Protein AF-A0A8B6BIN9-F1 (afdb_monomer_lite)

Organism: Mytilus galloprovincialis (NCBI:txid29158)

Structure (mmCIF, N/CA/C/O backbone):
data_AF-A0A8B6BIN9-F1
#
_entry.id   AF-A0A8B6BIN9-F1
#
loop_
_atom_site.group_PDB
_atom_site.id
_atom_site.type_symbol
_atom_site.label_atom_id
_atom_site.label_alt_id
_atom_site.label_comp_id
_atom_site.label_asym_id
_atom_site.label_entity_id
_atom_site.label_seq_id
_atom_site.pdbx_PDB_ins_code
_atom_site.Cartn_x
_atom_site.Cartn_y
_atom_site.Cartn_z
_atom_site.occupancy
_atom_site.B_iso_or_equiv
_atom_site.auth_seq_id
_atom_site.auth_comp_id
_atom_site.auth_asym_id
_atom_site.auth_atom_id
_atom_site.pdbx_PDB_model_num
ATOM 1 N N . ALA A 1 1 ? 16.397 6.325 -15.837 1.00 53.78 1 ALA A N 1
ATOM 2 C CA . ALA A 1 1 ? 16.167 4.995 -16.445 1.00 53.78 1 ALA A CA 1
ATOM 3 C C . ALA A 1 1 ? 15.397 5.113 -17.758 1.00 53.78 1 ALA A C 1
ATOM 5 O O . ALA A 1 1 ? 15.914 4.658 -18.762 1.00 53.78 1 ALA A O 1
ATOM 6 N N . MET A 1 2 ? 14.227 5.767 -17.780 1.00 57.22 2 MET A N 1
ATOM 7 C CA . MET A 1 2 ? 13.447 5.995 -19.013 1.00 57.22 2 MET A CA 1
ATOM 8 C C . MET A 1 2 ? 14.245 6.764 -20.081 1.00 57.22 2 MET A C 1
ATOM 10 O O . MET A 1 2 ? 14.419 6.259 -21.183 1.00 57.22 2 MET A O 1
ATOM 14 N N . ASN A 1 3 ? 14.891 7.867 -19.686 1.00 61.16 3 ASN A N 1
ATOM 15 C CA . ASN A 1 3 ? 15.746 8.671 -20.572 1.00 61.16 3 ASN A CA 1
ATOM 16 C C . ASN A 1 3 ? 16.951 7.905 -21.154 1.00 61.16 3 ASN A C 1
ATOM 18 O O . ASN A 1 3 ? 17.507 8.333 -22.151 1.00 61.16 3 ASN A O 1
ATOM 22 N N . ILE A 1 4 ? 17.366 6.781 -20.551 1.00 65.50 4 ILE A N 1
ATOM 23 C CA . ILE A 1 4 ? 18.471 5.956 -21.077 1.00 65.50 4 ILE A CA 1
ATOM 24 C C . ILE A 1 4 ? 17.974 5.102 -22.252 1.00 65.50 4 ILE A C 1
ATOM 26 O O . ILE A 1 4 ? 18.701 4.899 -23.209 1.00 65.50 4 ILE A O 1
ATOM 30 N N . ILE A 1 5 ? 16.729 4.619 -22.208 1.00 67.31 5 ILE A N 1
ATOM 31 C CA . ILE A 1 5 ? 16.134 3.810 -23.287 1.00 67.31 5 ILE A CA 1
ATOM 32 C C . ILE A 1 5 ? 15.757 4.695 -24.482 1.00 67.31 5 ILE A C 1
ATOM 34 O O . ILE A 1 5 ? 15.842 4.257 -25.629 1.00 67.31 5 ILE A O 1
ATOM 38 N N . GLU A 1 6 ? 15.327 5.930 -24.214 1.00 71.12 6 GLU A N 1
ATOM 39 C CA . GLU A 1 6 ? 14.950 6.894 -25.253 1.00 71.12 6 GLU A CA 1
ATOM 40 C C . GLU A 1 6 ? 16.144 7.316 -26.119 1.00 71.12 6 GLU A C 1
ATOM 42 O O . GLU A 1 6 ? 15.999 7.384 -27.341 1.00 71.12 6 GLU A O 1
ATOM 47 N N . ASP A 1 7 ? 17.318 7.503 -25.509 1.00 79.31 7 ASP A N 1
ATOM 48 C CA . ASP A 1 7 ? 18.549 7.916 -26.200 1.00 79.31 7 ASP A CA 1
ATOM 49 C C . ASP A 1 7 ? 19.290 6.755 -26.899 1.00 79.31 7 ASP A C 1
ATOM 51 O O . ASP A 1 7 ? 20.208 6.972 -27.690 1.00 79.31 7 ASP A O 1
ATOM 55 N N . GLU A 1 8 ? 18.897 5.500 -26.653 1.00 81.00 8 GLU A N 1
ATOM 56 C CA . GLU A 1 8 ? 19.578 4.335 -27.224 1.00 81.00 8 GLU A CA 1
ATOM 57 C C . GLU A 1 8 ? 19.262 4.136 -28.726 1.00 81.00 8 GLU A C 1
ATOM 59 O O . GLU A 1 8 ? 18.097 4.213 -29.162 1.00 81.00 8 GLU A O 1
ATOM 64 N N . PRO A 1 9 ? 20.275 3.805 -29.555 1.00 82.88 9 PRO A N 1
ATOM 65 C CA . PRO A 1 9 ? 20.099 3.591 -30.988 1.00 82.88 9 PRO A CA 1
ATOM 66 C C . PRO A 1 9 ? 19.091 2.473 -31.292 1.00 82.88 9 PRO A C 1
ATOM 68 O O . PRO A 1 9 ? 19.007 1.465 -30.596 1.00 82.88 9 PRO A O 1
ATOM 71 N N . LEU A 1 10 ? 18.321 2.621 -32.379 1.00 76.81 10 LEU A N 1
ATOM 72 C CA . LEU A 1 10 ? 17.164 1.760 -32.695 1.00 76.81 10 LEU A CA 1
ATOM 73 C C . LEU A 1 10 ? 17.455 0.253 -32.805 1.00 76.81 10 LEU A C 1
ATOM 75 O O . LEU A 1 10 ? 16.543 -0.549 -32.640 1.00 76.81 10 LEU A O 1
ATOM 79 N N . LYS A 1 11 ? 18.703 -0.130 -33.087 1.00 82.25 11 LYS A N 1
ATOM 80 C CA . LYS A 1 11 ? 19.146 -1.531 -33.191 1.00 82.25 11 LYS A CA 1
ATOM 81 C C . LYS A 1 11 ? 19.835 -2.047 -31.924 1.00 82.25 11 LYS A C 1
ATOM 83 O O . LYS A 1 11 ? 20.380 -3.147 -31.934 1.00 82.25 11 LYS A O 1
ATOM 88 N N . SER A 1 12 ? 19.843 -1.253 -30.858 1.00 80.12 12 SER A N 1
ATOM 89 C CA . SER A 1 12 ? 20.423 -1.638 -29.581 1.00 80.12 12 SER A CA 1
ATOM 90 C C . SER A 1 12 ? 19.609 -2.771 -28.947 1.00 80.12 12 SER A C 1
ATOM 92 O O . SER A 1 12 ? 18.379 -2.670 -28.876 1.00 80.12 12 SER A O 1
ATOM 94 N N . PRO A 1 13 ? 20.260 -3.825 -28.425 1.00 76.00 13 PRO A N 1
ATOM 95 C CA . PRO A 1 13 ? 19.584 -4.851 -27.638 1.00 76.00 13 PRO A CA 1
ATOM 96 C C . PRO A 1 13 ? 18.956 -4.289 -26.351 1.00 76.00 13 PRO A C 1
ATOM 98 O O . PRO A 1 13 ? 18.105 -4.949 -25.771 1.00 76.00 13 PRO A O 1
ATOM 101 N N . LEU A 1 14 ? 19.313 -3.071 -25.914 1.00 70.75 14 LEU A N 1
ATOM 102 C CA . LEU A 1 14 ? 18.663 -2.391 -24.786 1.00 70.75 14 LEU A CA 1
ATOM 103 C C . LEU A 1 14 ? 17.255 -1.887 -25.126 1.00 70.75 14 LEU A C 1
ATOM 105 O O . LEU A 1 14 ? 16.413 -1.796 -24.238 1.00 70.75 14 LEU A O 1
ATOM 109 N N . LYS A 1 15 ? 16.960 -1.606 -26.401 1.00 74.12 15 LYS A N 1
ATOM 110 C CA . LYS A 1 15 ? 15.656 -1.071 -26.825 1.00 74.12 15 LYS A CA 1
ATOM 111 C C . LYS A 1 15 ? 14.540 -2.121 -26.799 1.00 74.12 15 LYS A C 1
ATOM 113 O O . LYS A 1 15 ? 13.366 -1.770 -26.727 1.00 74.12 15 LYS A O 1
ATOM 118 N N . SER A 1 16 ? 14.900 -3.407 -26.821 1.00 72.56 16 SER A N 1
ATOM 119 C CA . SER A 1 16 ? 13.975 -4.529 -26.616 1.00 72.56 16 SER A CA 1
ATOM 120 C C . SER A 1 16 ? 13.792 -4.904 -25.139 1.00 72.56 16 SER A C 1
ATOM 122 O O . SER A 1 16 ? 12.941 -5.736 -24.821 1.00 72.56 16 SER A O 1
ATOM 124 N N . VAL A 1 17 ? 14.546 -4.289 -24.219 1.00 70.75 17 VAL A N 1
ATOM 125 C CA . VAL A 1 17 ? 14.411 -4.524 -22.779 1.00 70.75 17 VAL A CA 1
ATOM 126 C C . VAL A 1 17 ? 13.305 -3.634 -22.213 1.00 70.75 17 VAL A C 1
ATOM 128 O O . VAL A 1 17 ? 13.465 -2.426 -22.051 1.00 70.75 17 VAL A O 1
ATOM 131 N N . ILE A 1 18 ? 12.179 -4.243 -21.833 1.00 65.81 18 ILE A N 1
ATOM 132 C CA . ILE A 1 18 ? 11.130 -3.558 -21.067 1.00 65.81 18 ILE A CA 1
ATOM 133 C C . ILE A 1 18 ? 11.591 -3.452 -19.608 1.00 65.81 18 ILE A C 1
ATOM 135 O O . ILE A 1 18 ? 11.440 -4.376 -18.806 1.00 65.81 18 ILE A O 1
ATOM 139 N N . LEU A 1 19 ? 12.159 -2.303 -19.248 1.00 58.69 19 LEU A N 1
ATOM 140 C CA . LEU A 1 19 ? 12.570 -1.976 -17.881 1.00 58.69 19 LEU A CA 1
ATOM 141 C C . LEU A 1 19 ? 11.335 -1.756 -16.984 1.00 58.69 19 LEU A C 1
ATOM 143 O O . LEU A 1 19 ? 10.881 -0.636 -16.767 1.00 58.69 19 LEU A O 1
ATOM 147 N N . ARG A 1 20 ? 10.797 -2.838 -16.407 1.00 61.06 20 ARG A N 1
ATOM 148 C CA . ARG A 1 20 ? 9.700 -2.769 -15.413 1.00 61.06 20 ARG A CA 1
ATOM 149 C C . ARG A 1 20 ? 10.159 -2.315 -14.017 1.00 61.06 20 ARG A C 1
ATOM 151 O O . ARG A 1 20 ? 9.319 -2.072 -13.155 1.00 61.06 20 ARG A O 1
ATOM 158 N N . LEU A 1 21 ? 11.470 -2.162 -13.795 1.00 55.28 21 LEU A N 1
ATOM 159 C CA . LEU A 1 21 ? 12.051 -1.721 -12.515 1.00 55.28 21 LEU A CA 1
ATOM 160 C C . LEU A 1 21 ? 11.591 -0.315 -12.105 1.00 55.28 21 LEU A C 1
ATOM 162 O O . LEU A 1 21 ? 11.259 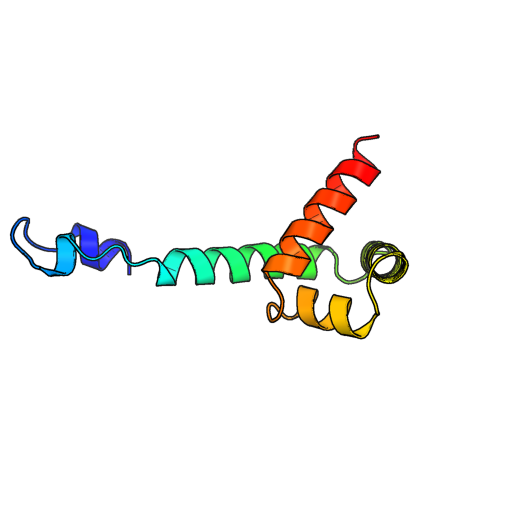-0.100 -10.942 1.00 55.28 21 LEU A O 1
ATOM 166 N N . GLY A 1 22 ? 11.522 0.622 -13.056 1.00 59.47 22 GLY A N 1
ATOM 167 C CA . GLY A 1 22 ? 11.072 1.989 -12.774 1.00 59.47 22 GLY A CA 1
ATOM 168 C C . GLY A 1 22 ? 9.591 2.059 -12.398 1.00 59.47 22 GLY A C 1
ATOM 169 O O . GLY A 1 22 ? 9.231 2.808 -11.497 1.00 59.47 22 GLY A O 1
ATOM 170 N N . GLY A 1 23 ? 8.749 1.238 -13.034 1.00 63.06 23 GLY A N 1
ATOM 171 C CA . GLY A 1 23 ? 7.311 1.191 -12.756 1.00 63.06 23 GLY A CA 1
ATOM 172 C C . GLY A 1 23 ? 7.011 0.715 -11.338 1.00 63.06 23 GLY A C 1
ATOM 173 O O . GLY A 1 23 ? 6.255 1.365 -10.626 1.00 63.06 23 GLY A O 1
ATOM 174 N N . PHE A 1 24 ? 7.676 -0.356 -10.892 1.00 68.94 24 PHE A N 1
ATOM 175 C CA . PHE A 1 24 ? 7.477 -0.857 -9.533 1.00 68.94 24 PHE A CA 1
ATOM 176 C C . PHE A 1 24 ? 7.934 0.171 -8.497 1.00 68.94 24 PHE A C 1
ATOM 178 O O . PHE A 1 24 ? 7.220 0.433 -7.539 1.00 68.94 24 PHE A O 1
ATOM 185 N N . GLN A 1 25 ? 9.080 0.824 -8.714 1.00 76.06 25 GLN A N 1
ATOM 186 C CA . GLN A 1 25 ? 9.593 1.855 -7.809 1.00 76.06 25 GLN A CA 1
ATOM 187 C C . GLN A 1 25 ? 8.707 3.114 -7.775 1.00 76.06 25 GLN A C 1
ATOM 189 O O . GLN A 1 25 ? 8.526 3.699 -6.704 1.00 76.06 25 GLN A O 1
ATOM 194 N N . LEU A 1 26 ? 8.115 3.498 -8.911 1.00 79.56 26 LEU A N 1
ATOM 195 C CA . LEU A 1 26 ? 7.111 4.561 -8.997 1.00 79.56 26 LEU A CA 1
ATOM 196 C C . LEU A 1 26 ? 5.860 4.193 -8.189 1.00 79.56 26 LEU A C 1
ATOM 198 O O . LEU A 1 26 ? 5.399 4.996 -7.384 1.00 79.56 26 LEU A O 1
ATOM 202 N N . GLU A 1 27 ? 5.364 2.964 -8.339 1.00 78.75 27 GLU A N 1
ATOM 203 C CA . GLU A 1 27 ? 4.209 2.446 -7.601 1.00 78.75 27 GLU A CA 1
ATOM 204 C C . GLU A 1 27 ? 4.469 2.421 -6.086 1.00 78.75 27 GLU A C 1
ATOM 206 O O . GLU A 1 27 ? 3.650 2.924 -5.316 1.00 78.75 27 GLU A O 1
ATOM 211 N N . MET A 1 28 ? 5.644 1.951 -5.637 1.00 81.31 28 MET A N 1
ATOM 212 C CA . MET A 1 28 ? 6.013 2.007 -4.211 1.00 81.31 28 MET A CA 1
ATOM 213 C C . MET A 1 28 ? 6.056 3.447 -3.695 1.00 81.31 28 MET A C 1
ATOM 215 O O . MET A 1 28 ? 5.659 3.713 -2.562 1.00 81.31 28 MET A O 1
ATOM 219 N N . SER A 1 29 ? 6.567 4.375 -4.508 1.00 83.50 29 SER A N 1
ATOM 220 C CA . SER A 1 29 ? 6.692 5.786 -4.135 1.00 83.50 29 SER A CA 1
ATOM 221 C C . SER A 1 29 ? 5.322 6.451 -4.032 1.00 83.50 29 SER A C 1
ATOM 223 O O . SER A 1 29 ? 5.063 7.153 -3.059 1.00 83.50 29 SER A O 1
ATOM 225 N N . PHE A 1 30 ? 4.430 6.168 -4.982 1.00 84.12 30 PHE A N 1
ATOM 226 C CA . PHE A 1 30 ? 3.062 6.674 -5.011 1.00 84.12 30 PHE A CA 1
ATOM 227 C C . PHE A 1 30 ? 2.239 6.173 -3.818 1.00 84.12 30 PHE A C 1
ATOM 229 O O . PHE A 1 30 ? 1.706 6.978 -3.057 1.00 84.12 30 PHE A O 1
ATOM 236 N N . VAL A 1 31 ? 2.220 4.855 -3.585 1.00 85.38 31 VAL A N 1
ATOM 237 C CA . VAL A 1 31 ? 1.528 4.245 -2.434 1.00 85.38 31 VAL A CA 1
ATOM 238 C C . VAL A 1 31 ? 2.103 4.749 -1.108 1.00 85.38 31 VAL A C 1
ATOM 240 O O . VAL A 1 31 ? 1.359 5.024 -0.167 1.00 85.38 31 VAL A O 1
ATOM 243 N N . GLY A 1 32 ? 3.426 4.917 -1.028 1.00 84.38 32 GLY A N 1
ATOM 244 C CA . GLY A 1 32 ? 4.069 5.503 0.147 1.00 84.38 32 GLY A CA 1
ATOM 245 C C . GLY A 1 32 ? 3.680 6.962 0.384 1.00 84.38 32 GLY A C 1
ATOM 246 O O . GLY A 1 32 ? 3.501 7.351 1.531 1.00 84.38 32 GLY A O 1
ATOM 247 N N . GLY A 1 33 ? 3.518 7.757 -0.677 1.00 86.44 33 GLY A N 1
ATOM 248 C CA . GLY A 1 33 ? 3.052 9.142 -0.581 1.00 86.44 33 GLY A CA 1
ATOM 249 C C . GLY A 1 33 ? 1.618 9.240 -0.063 1.00 86.44 33 GLY A C 1
ATOM 250 O O . GLY A 1 33 ? 1.353 10.030 0.837 1.00 86.44 33 GLY A O 1
ATOM 251 N N . ILE A 1 34 ? 0.717 8.387 -0.563 1.00 84.88 34 ILE A N 1
ATOM 252 C CA . ILE A 1 34 ? -0.661 8.291 -0.058 1.00 84.88 34 ILE A CA 1
ATOM 253 C C . ILE A 1 34 ? -0.660 7.879 1.417 1.00 84.88 34 ILE A C 1
ATOM 255 O O . ILE A 1 34 ? -1.300 8.527 2.236 1.00 84.88 34 ILE A O 1
ATOM 259 N N . SER A 1 35 ? 0.105 6.842 1.767 1.00 83.38 35 SER A N 1
ATOM 260 C CA . SER A 1 35 ? 0.205 6.359 3.151 1.00 83.38 35 SER A CA 1
ATOM 261 C C . SER A 1 35 ? 0.730 7.433 4.107 1.00 83.38 35 SER A C 1
ATOM 263 O O . SER A 1 35 ? 0.261 7.519 5.233 1.00 83.38 35 SER A O 1
ATOM 265 N N . HIS A 1 36 ? 1.676 8.261 3.656 1.00 86.31 36 HIS A N 1
ATOM 266 C CA . HIS A 1 36 ? 2.194 9.382 4.438 1.00 86.31 36 HIS A CA 1
ATOM 267 C C . HIS A 1 36 ? 1.178 10.524 4.569 1.00 86.31 36 HIS A C 1
ATOM 269 O O . HIS A 1 36 ? 1.062 11.124 5.628 1.00 86.31 36 HIS A O 1
ATOM 275 N N . LEU A 1 37 ? 0.396 10.808 3.524 1.00 86.56 37 LEU A N 1
ATOM 276 C CA . LEU A 1 37 ? -0.686 11.796 3.597 1.00 86.56 37 LEU A CA 1
ATOM 277 C C . LEU A 1 37 ? -1.807 11.351 4.547 1.00 86.56 37 LEU A C 1
ATOM 279 O O . LEU A 1 37 ? -2.436 12.177 5.199 1.00 86.56 37 LEU A O 1
ATOM 283 N N . MET A 1 38 ? -2.043 10.043 4.630 1.00 82.56 38 MET A N 1
ATOM 284 C CA . MET A 1 38 ? -3.003 9.432 5.550 1.00 82.56 38 MET A CA 1
ATOM 285 C C . MET A 1 38 ? -2.458 9.276 6.978 1.00 82.56 38 MET A C 1
ATOM 287 O O . MET A 1 38 ? -3.198 8.856 7.871 1.00 82.56 38 MET A O 1
ATOM 291 N N . GLU A 1 39 ? -1.184 9.582 7.218 1.00 82.44 39 GLU A N 1
ATOM 292 C CA . GLU A 1 39 ? -0.566 9.470 8.535 1.00 82.44 39 GLU A CA 1
ATOM 293 C C . GLU A 1 39 ? -1.224 10.454 9.514 1.00 82.44 39 GLU A C 1
ATOM 295 O O . GLU A 1 39 ? -1.364 11.642 9.230 1.00 82.44 39 GLU A O 1
ATOM 300 N N . GLY A 1 40 ? -1.683 9.949 10.662 1.00 78.94 40 GLY A N 1
ATOM 301 C CA . GLY A 1 40 ? -2.450 10.736 11.635 1.00 78.94 40 GLY A CA 1
ATOM 302 C C . GLY A 1 40 ? -3.953 10.836 11.349 1.00 78.94 40 GLY A C 1
ATOM 303 O O . GLY A 1 40 ? -4.661 11.498 12.102 1.00 78.94 40 GLY A O 1
ATOM 304 N N . SER A 1 41 ? -4.453 10.171 10.303 1.00 83.69 41 SER A N 1
ATOM 305 C CA . SER A 1 41 ? -5.891 9.973 10.095 1.00 83.69 41 SER A CA 1
ATOM 306 C C . SER A 1 41 ? -6.387 8.668 10.724 1.00 83.69 41 SER A C 1
ATOM 308 O O . SER A 1 41 ? -5.648 7.684 10.824 1.00 83.69 41 SER A O 1
ATOM 310 N N . GLU A 1 42 ? -7.684 8.623 11.031 1.00 87.06 42 GLU A N 1
ATOM 311 C CA . GLU A 1 42 ? -8.403 7.418 11.483 1.00 87.06 42 GLU A CA 1
ATOM 312 C C . GLU A 1 42 ? -8.486 6.335 10.387 1.00 87.06 42 GLU A C 1
ATOM 314 O O . GLU A 1 42 ? -8.952 5.221 10.617 1.00 87.06 42 GLU A O 1
ATOM 319 N N . ILE A 1 43 ? -7.998 6.609 9.169 1.00 86.06 43 ILE A N 1
ATOM 320 C CA . ILE A 1 43 ? -8.028 5.628 8.081 1.00 86.06 43 ILE A CA 1
ATOM 321 C C . ILE A 1 43 ? -7.089 4.450 8.372 1.00 86.06 43 ILE A C 1
ATOM 323 O O . ILE A 1 43 ? -7.347 3.329 7.934 1.00 86.06 43 ILE A O 1
ATOM 327 N N . THR A 1 44 ? -6.020 4.671 9.142 1.00 85.88 44 THR A N 1
ATOM 328 C CA . THR A 1 44 ? -5.151 3.572 9.589 1.00 85.88 44 THR A CA 1
ATOM 329 C C . THR A 1 44 ? -5.930 2.611 10.485 1.00 85.88 44 THR A C 1
ATOM 331 O O . THR A 1 44 ? -5.879 1.405 10.268 1.00 85.88 44 THR A O 1
ATOM 334 N N . GLU A 1 45 ? -6.733 3.142 11.407 1.00 87.94 45 GLU A N 1
ATOM 335 C CA . GLU A 1 45 ? -7.592 2.361 12.305 1.00 87.94 45 GLU A CA 1
ATOM 336 C C . GLU A 1 45 ? -8.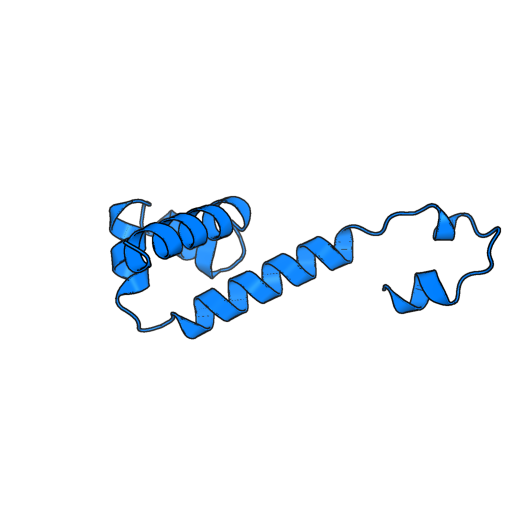694 1.637 11.519 1.00 87.94 45 GLU A C 1
ATOM 338 O O . GLU A 1 45 ? -8.958 0.457 11.749 1.00 87.94 45 GLU A O 1
ATOM 343 N N . LEU A 1 46 ? -9.276 2.295 10.509 1.00 88.94 46 LEU A N 1
ATOM 344 C CA . LEU A 1 46 ? -10.238 1.667 9.602 1.00 88.94 46 LEU A CA 1
ATOM 345 C C . LEU A 1 46 ? -9.611 0.490 8.841 1.00 88.94 46 LEU A C 1
ATOM 347 O O . LEU A 1 46 ? -10.227 -0.569 8.723 1.00 88.94 46 LEU A O 1
ATOM 351 N N . LEU A 1 47 ? -8.375 0.631 8.360 1.00 88.75 47 LEU A N 1
ATOM 352 C CA . LEU A 1 47 ? -7.651 -0.468 7.718 1.00 88.75 47 LEU A CA 1
ATOM 353 C C . LEU A 1 47 ? -7.348 -1.612 8.690 1.00 88.75 47 LEU A C 1
ATOM 355 O O . LEU A 1 47 ? -7.387 -2.773 8.276 1.00 88.75 47 LEU A O 1
ATOM 359 N N . GLU A 1 48 ? -7.100 -1.308 9.963 1.00 91.50 48 GLU A N 1
ATOM 360 C CA . GLU A 1 48 ? -6.882 -2.303 11.018 1.00 91.50 48 GLU A CA 1
ATOM 361 C C . GLU A 1 48 ? -8.144 -3.109 11.372 1.00 91.50 48 GLU A C 1
ATOM 363 O O . GLU A 1 48 ? -8.039 -4.204 11.926 1.00 91.50 48 GLU A O 1
ATOM 368 N N . THR A 1 49 ? -9.341 -2.644 10.990 1.00 91.81 49 THR A N 1
ATOM 369 C CA . THR A 1 49 ? -10.573 -3.447 11.137 1.00 91.81 49 THR A CA 1
ATOM 370 C C . THR A 1 49 ? -10.642 -4.627 10.161 1.00 91.81 49 THR A C 1
ATOM 372 O O . THR A 1 49 ? -11.278 -5.640 10.455 1.00 91.81 49 THR A O 1
ATOM 375 N N . VAL A 1 50 ? -9.980 -4.519 9.003 1.00 92.19 50 VAL A N 1
ATOM 376 C CA . VAL A 1 50 ? -9.993 -5.537 7.934 1.00 92.19 50 VAL A CA 1
ATOM 377 C C . VAL A 1 50 ? -8.675 -6.311 7.878 1.00 92.19 50 VAL A C 1
ATOM 379 O O . VAL A 1 50 ? -8.652 -7.500 7.550 1.00 92.19 50 VAL A O 1
ATOM 382 N N . TYR A 1 51 ? -7.564 -5.651 8.197 1.00 90.94 51 TYR A N 1
ATOM 383 C CA . TYR A 1 51 ? -6.222 -6.219 8.165 1.00 90.94 51 TYR A CA 1
ATOM 384 C C . TYR A 1 51 ? -5.603 -6.230 9.559 1.00 90.94 51 TYR A C 1
ATOM 386 O O . TYR A 1 51 ? -5.791 -5.315 10.343 1.00 90.94 51 TYR A O 1
ATOM 394 N N . ALA A 1 52 ? -4.777 -7.235 9.856 1.00 93.62 52 ALA A N 1
ATOM 395 C CA . ALA A 1 52 ? -4.019 -7.236 11.106 1.00 93.62 52 ALA A CA 1
ATOM 396 C C . ALA A 1 52 ? -3.100 -5.992 11.198 1.00 93.62 52 ALA A C 1
ATOM 398 O O . ALA A 1 52 ? -2.484 -5.650 10.182 1.00 93.62 52 ALA A O 1
ATOM 399 N N . PRO A 1 53 ? -2.894 -5.388 12.386 1.00 89.38 53 PRO A N 1
ATOM 400 C CA . PRO A 1 53 ? -2.080 -4.174 12.552 1.00 89.38 53 PRO A CA 1
ATOM 401 C C . PRO A 1 53 ? -0.686 -4.272 11.921 1.00 89.38 53 PRO A C 1
ATOM 403 O O . PRO A 1 53 ? -0.269 -3.418 11.142 1.00 89.38 53 PRO A O 1
ATOM 406 N N . ASN A 1 54 ? -0.009 -5.408 12.117 1.00 90.44 54 ASN A N 1
ATOM 407 C CA . ASN A 1 54 ? 1.297 -5.673 11.503 1.00 90.44 54 ASN A CA 1
ATOM 408 C C . ASN A 1 54 ? 1.253 -5.632 9.964 1.00 90.44 54 ASN A C 1
ATOM 410 O O . ASN A 1 54 ? 2.210 -5.212 9.314 1.00 90.44 54 ASN A O 1
ATOM 414 N N . ALA A 1 55 ? 0.150 -6.080 9.358 1.00 89.62 55 ALA A N 1
ATOM 415 C CA . ALA A 1 55 ? -0.030 -6.017 7.913 1.00 89.62 55 ALA A CA 1
ATOM 4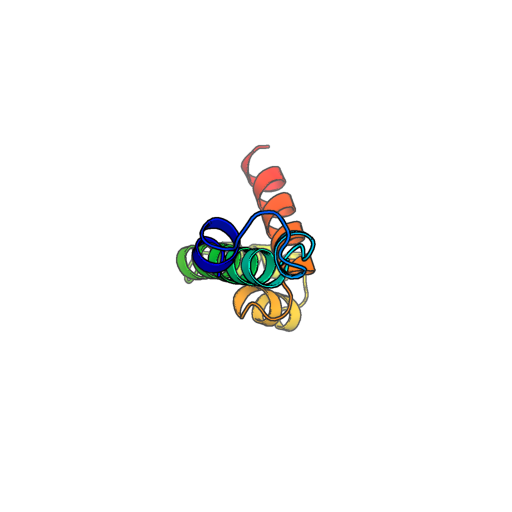16 C C . ALA A 1 55 ? -0.223 -4.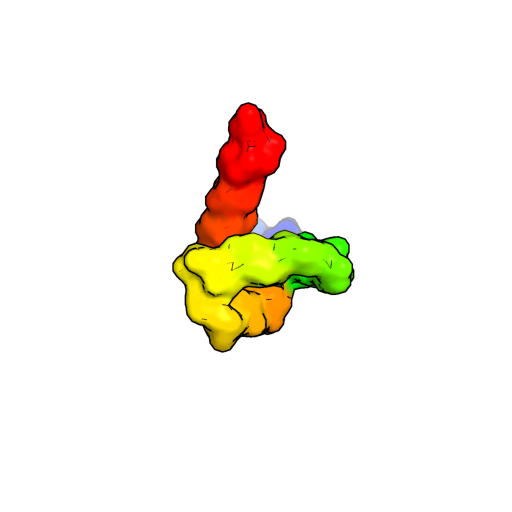570 7.439 1.00 89.62 55 ALA A C 1
ATOM 418 O O . ALA A 1 55 ? 0.376 -4.202 6.427 1.00 89.62 55 ALA A O 1
ATOM 419 N N . VAL A 1 56 ? -0.969 -3.752 8.188 1.00 88.56 56 VAL A N 1
ATOM 420 C CA . VAL A 1 56 ? -1.144 -2.317 7.912 1.00 88.56 56 VAL A CA 1
ATOM 421 C C . VAL A 1 56 ? 0.201 -1.589 7.993 1.00 88.56 56 VAL A C 1
ATOM 423 O O . VAL A 1 56 ? 0.576 -0.901 7.046 1.00 88.56 56 VAL A O 1
ATOM 426 N N . THR A 1 57 ? 1.021 -1.857 9.015 1.00 89.00 57 THR A N 1
ATOM 427 C CA . THR A 1 57 ? 2.392 -1.312 9.114 1.00 89.00 57 THR A CA 1
ATOM 428 C C . THR A 1 57 ? 3.279 -1.716 7.925 1.00 89.00 57 THR A C 1
ATOM 430 O O . THR A 1 57 ? 4.101 -0.941 7.422 1.00 89.00 57 THR A O 1
ATOM 433 N N . HIS A 1 58 ? 3.145 -2.947 7.424 1.00 88.81 58 HIS A N 1
ATOM 434 C CA . HIS A 1 58 ? 3.885 -3.393 6.239 1.00 88.81 58 HIS A CA 1
ATOM 435 C C . HIS A 1 58 ? 3.379 -2.769 4.933 1.00 88.81 58 HIS A C 1
ATOM 437 O O . HIS A 1 58 ? 4.165 -2.574 4.000 1.00 88.81 58 HIS A O 1
ATOM 443 N N . MET A 1 59 ? 2.089 -2.452 4.860 1.00 8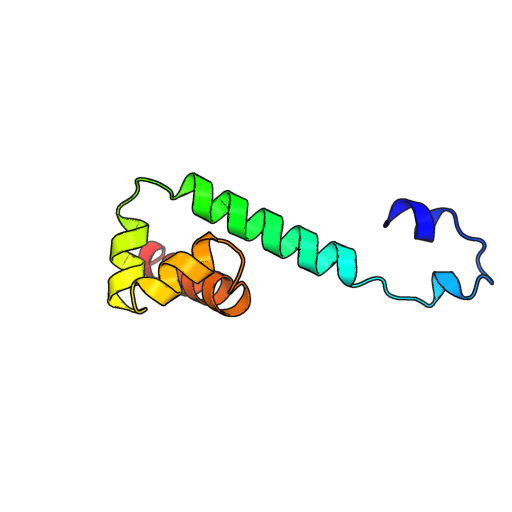8.25 59 MET A N 1
ATOM 444 C CA . MET A 1 59 ? 1.485 -1.745 3.735 1.00 88.25 59 MET A CA 1
ATOM 445 C C . MET A 1 59 ? 1.976 -0.296 3.673 1.00 88.25 59 MET A C 1
ATOM 447 O O . MET A 1 59 ? 2.470 0.114 2.623 1.00 88.25 59 MET A O 1
ATOM 451 N N . THR A 1 60 ? 1.958 0.426 4.797 1.00 80.69 60 THR A N 1
ATOM 452 C CA . THR A 1 60 ? 2.410 1.828 4.872 1.00 80.69 60 THR A CA 1
ATOM 453 C C . THR A 1 60 ? 3.925 1.975 4.709 1.00 80.69 60 THR A C 1
ATOM 455 O O . THR A 1 60 ? 4.402 2.917 4.082 1.00 80.69 60 THR A O 1
ATOM 458 N N . SER A 1 61 ? 4.715 0.992 5.160 1.00 82.88 61 SER A N 1
ATOM 459 C CA . SER A 1 61 ? 6.177 0.974 4.966 1.00 82.88 61 SER A CA 1
ATOM 460 C C . SER A 1 61 ? 6.638 0.546 3.564 1.00 82.88 61 SER A C 1
ATOM 462 O O . SER A 1 61 ? 7.834 0.323 3.359 1.00 82.88 61 SER A O 1
ATOM 464 N N . ARG A 1 62 ? 5.720 0.439 2.587 1.00 80.50 62 ARG A N 1
ATOM 465 C CA . ARG A 1 62 ? 5.989 0.040 1.187 1.00 80.50 62 ARG A CA 1
ATOM 466 C C . ARG A 1 62 ? 6.536 -1.383 1.019 1.00 80.50 62 ARG A C 1
ATOM 468 O O . ARG A 1 62 ? 7.024 -1.742 -0.047 1.00 80.50 62 ARG A O 1
ATOM 475 N N . LYS A 1 63 ? 6.436 -2.226 2.050 1.00 84.50 63 LYS A N 1
ATOM 476 C CA . LYS A 1 63 ? 6.906 -3.624 2.024 1.00 84.50 63 LYS A CA 1
ATOM 477 C C . LYS A 1 63 ? 5.832 -4.600 1.536 1.00 84.50 63 LYS A C 1
ATOM 479 O O . LYS A 1 63 ? 6.147 -5.737 1.200 1.00 84.50 63 LYS A O 1
ATOM 484 N N . ALA A 1 64 ? 4.571 -4.164 1.475 1.00 88.44 64 ALA A N 1
ATOM 485 C CA . ALA A 1 64 ? 3.430 -4.973 1.049 1.00 88.44 64 ALA A CA 1
ATOM 486 C C . ALA A 1 64 ? 2.517 -4.242 0.040 1.00 88.44 64 ALA A C 1
ATOM 488 O O . ALA A 1 64 ? 1.307 -4.157 0.245 1.00 88.44 64 ALA A O 1
ATOM 489 N N . ILE A 1 65 ? 3.081 -3.753 -1.072 1.00 85.56 65 ILE A N 1
ATOM 490 C CA . ILE A 1 65 ? 2.373 -2.954 -2.101 1.00 85.56 65 ILE A CA 1
ATOM 491 C C . 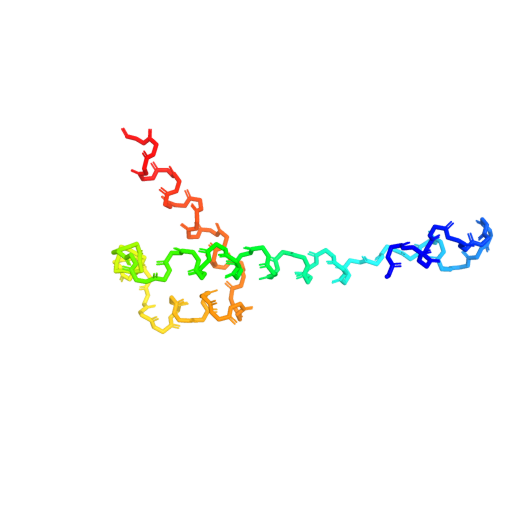ILE A 1 65 ? 1.090 -3.613 -2.610 1.00 85.56 65 ILE A C 1
ATOM 493 O O . ILE A 1 65 ? 0.043 -2.982 -2.608 1.00 85.56 65 ILE A O 1
ATOM 497 N N . ALA A 1 66 ? 1.115 -4.904 -2.952 1.00 87.88 66 ALA A N 1
ATOM 498 C CA . ALA A 1 66 ? -0.083 -5.588 -3.452 1.00 87.88 66 ALA A CA 1
ATOM 499 C C . ALA A 1 66 ? -1.237 -5.639 -2.429 1.00 87.88 66 ALA A C 1
ATOM 501 O O . ALA A 1 66 ? -2.400 -5.796 -2.802 1.00 87.88 66 ALA A O 1
ATOM 502 N N . ARG A 1 67 ? -0.938 -5.569 -1.125 1.00 89.50 67 ARG A N 1
ATOM 503 C CA . ARG A 1 67 ? -1.967 -5.436 -0.083 1.00 89.50 67 ARG A CA 1
ATOM 504 C C . ARG A 1 67 ? -2.393 -3.978 0.071 1.00 89.50 67 ARG A C 1
ATOM 506 O O . ARG A 1 67 ? -3.587 -3.726 0.131 1.00 89.50 67 ARG A O 1
ATOM 513 N N . ALA A 1 68 ? -1.444 -3.045 0.030 1.00 89.38 68 ALA A N 1
ATOM 514 C CA . ALA A 1 68 ? -1.710 -1.612 0.112 1.00 89.38 68 ALA A CA 1
ATOM 515 C C . ALA A 1 68 ? -2.634 -1.124 -1.016 1.00 89.38 68 ALA A C 1
ATOM 517 O O . ALA A 1 68 ? -3.632 -0.469 -0.750 1.00 89.38 68 ALA A O 1
ATOM 518 N N . VAL A 1 69 ? -2.381 -1.536 -2.261 1.00 89.19 69 VAL A N 1
ATOM 519 C CA . VAL A 1 69 ? -3.228 -1.196 -3.417 1.00 89.19 69 VAL A CA 1
ATOM 520 C C . VAL A 1 69 ? -4.657 -1.715 -3.235 1.00 89.19 69 VAL A C 1
ATOM 522 O O . VAL A 1 69 ? -5.617 -0.976 -3.429 1.00 89.19 69 VAL A O 1
ATOM 525 N N . ARG A 1 70 ? -4.819 -2.971 -2.800 1.00 91.25 70 ARG A N 1
ATOM 526 C CA . ARG A 1 70 ? -6.149 -3.541 -2.526 1.00 91.25 70 ARG A CA 1
ATOM 527 C C . ARG A 1 70 ? -6.865 -2.825 -1.386 1.00 91.25 70 ARG A C 1
ATOM 529 O O . ARG A 1 70 ? -8.063 -2.599 -1.477 1.00 91.25 70 ARG A O 1
ATOM 536 N N . ALA A 1 71 ? -6.138 -2.472 -0.333 1.00 90.44 71 ALA A N 1
ATOM 537 C CA . ALA A 1 71 ? -6.668 -1.716 0.788 1.00 90.44 71 ALA A CA 1
ATOM 538 C C . ALA A 1 71 ? -7.152 -0.322 0.363 1.00 90.44 71 ALA A C 1
ATOM 540 O O . ALA A 1 71 ? -8.245 0.073 0.751 1.00 90.44 71 ALA A O 1
ATOM 541 N N . HIS A 1 72 ? -6.405 0.381 -0.494 1.00 89.06 72 HIS A N 1
ATOM 542 C CA . HIS A 1 72 ? -6.835 1.674 -1.032 1.00 89.06 72 HIS A CA 1
ATOM 543 C C . HIS A 1 72 ? -8.100 1.569 -1.888 1.00 89.06 72 HIS A C 1
ATOM 545 O O . HIS A 1 72 ? -8.980 2.404 -1.730 1.00 89.06 72 HIS A O 1
ATOM 551 N N . PHE A 1 73 ? -8.252 0.530 -2.718 1.00 90.94 73 PHE A N 1
ATOM 552 C CA . PHE A 1 73 ? -9.520 0.307 -3.428 1.00 90.94 73 PHE A CA 1
ATOM 553 C C . PHE A 1 73 ? -10.686 0.032 -2.478 1.00 90.94 73 PHE A C 1
ATOM 555 O O . PHE A 1 73 ? -11.796 0.488 -2.718 1.00 90.94 73 PHE A O 1
ATOM 562 N N . LEU A 1 74 ? -10.440 -0.693 -1.387 1.00 90.88 74 LEU A N 1
ATOM 563 C CA . LEU A 1 74 ? -11.471 -0.985 -0.394 1.00 90.88 74 LEU A CA 1
ATOM 564 C C . LEU A 1 74 ? -11.926 0.292 0.332 1.00 90.88 74 LEU A C 1
ATOM 566 O O . LEU A 1 74 ? -13.120 0.501 0.532 1.00 90.88 74 LEU A O 1
ATOM 570 N N . LEU A 1 75 ? -10.982 1.178 0.653 1.00 89.44 75 LEU A N 1
ATOM 571 C CA . LEU A 1 75 ? -11.268 2.508 1.190 1.00 89.44 75 LEU A CA 1
ATOM 572 C C . LEU A 1 75 ? -12.036 3.376 0.191 1.00 89.44 75 LEU A C 1
ATOM 574 O O . LEU A 1 75 ? -13.030 3.986 0.564 1.00 89.44 75 LEU A O 1
ATOM 578 N N . ASP A 1 76 ? -11.618 3.388 -1.073 1.00 89.50 76 ASP A N 1
ATOM 579 C CA . ASP A 1 76 ? -12.298 4.124 -2.142 1.00 89.50 76 ASP A CA 1
ATOM 580 C C . ASP A 1 76 ? -13.763 3.682 -2.277 1.00 89.50 76 ASP A C 1
ATOM 582 O O . ASP A 1 76 ? -14.669 4.515 -2.302 1.00 89.50 76 ASP A O 1
ATOM 586 N N . THR A 1 77 ? -14.026 2.370 -2.231 1.00 89.62 77 THR A N 1
ATOM 587 C CA . THR A 1 77 ? -15.402 1.852 -2.216 1.00 89.62 77 THR A CA 1
ATOM 588 C C . THR A 1 77 ? -16.177 2.225 -0.955 1.00 89.62 77 THR A C 1
ATOM 590 O O . THR A 1 77 ? -17.378 2.453 -1.041 1.00 89.62 77 THR A O 1
ATOM 593 N N . ALA A 1 78 ? -15.518 2.299 0.204 1.00 88.38 78 ALA A N 1
ATOM 594 C CA . ALA A 1 78 ? -16.168 2.633 1.468 1.00 88.38 78 ALA A CA 1
ATOM 595 C C . ALA A 1 78 ? -16.529 4.122 1.575 1.00 88.38 78 ALA A C 1
ATOM 597 O O . ALA A 1 78 ? -17.524 4.450 2.209 1.00 88.38 78 ALA A O 1
ATOM 598 N N . PHE A 1 79 ? -15.737 5.009 0.966 1.00 85.31 79 PHE A N 1
ATOM 599 C CA . PHE A 1 79 ? -15.971 6.457 0.986 1.00 85.31 79 PHE A CA 1
ATOM 600 C C . PHE A 1 79 ? -16.843 6.966 -0.167 1.00 85.31 79 PHE A C 1
ATOM 602 O O . PHE A 1 79 ? -17.375 8.070 -0.079 1.00 85.31 79 PHE A O 1
ATOM 609 N N . THR A 1 80 ? -16.961 6.197 -1.251 1.00 86.50 80 THR A N 1
ATOM 610 C CA . THR A 1 80 ? -17.781 6.564 -2.420 1.00 86.50 80 THR A CA 1
ATOM 611 C C . THR A 1 80 ? -19.240 6.097 -2.295 1.00 86.50 80 THR A C 1
ATOM 613 O O . THR A 1 80 ? -20.098 6.584 -3.034 1.00 86.50 80 THR A O 1
ATOM 616 N N . LEU A 1 81 ? -19.524 5.160 -1.384 1.00 56.66 81 LEU A N 1
ATOM 617 C CA . LEU A 1 81 ? -20.881 4.745 -0.999 1.00 56.66 81 LEU A CA 1
ATOM 618 C C . LEU A 1 81 ? -21.527 5.753 -0.041 1.00 56.66 81 LEU A C 1
ATOM 620 O O . LEU A 1 81 ? -22.751 5.968 -0.195 1.00 56.66 81 LEU A O 1
#

Radius of gyration: 17.36 Å; chains: 1; bounding box: 41×19×46 Å

Sequence (81 aa):
AMNIIEDEPLKSPLKSVILRLGGFQLEMSFVGGISHLMEGSEITELLETVYAPNAVTHMTSRKAIARAVRAHFLLDTAFTL

Foldseek 3Di:
DVVVLVPDDPPDPSVVDPPCVVVLVVLLVVLLVVLVVCPPPCLLVVLCVVDPNVVSVCSNVSNCSVVSVVSVVVVVVVVVD

pLDDT: mean 81.09, std 10.29, range [53.78, 93.62]

Secondary structure (DSSP, 8-state):
-HHHHHSS-TT-TTTT---THHHHHHHHHHHHHHHHHTTTSTHHHHHHHHS-HHHHHHHHTTS-HHHHHHHHHHHHHHHH-